Protein AF-A0A7S3BWF6-F1 (afdb_monomer_lite)

Organism: NCBI:txid676789

InterPro domains:
  IPR003500 Sugar-phosphate isomerase, RpiB/LacA/LacB family [PF02502] (37-148)
  IPR003500 Sugar-phosphate isomerase, RpiB/LacA/LacB family [PTHR30345] (27-148)
  IPR036569 Sugar-phosphate isomerase, RpiB/LacA/LacB superfamily [G3DSA:3.40.1400.10] (33-148)
  IPR036569 Sugar-phosphate isomerase, RpiB/LacA/LacB superfamily [SSF89623] (34-148)

Radius of gyration: 21.89 Å; chains: 1; bounding box: 57×69×44 Å

Foldseek 3Di:
DDDDDDDDDDPPPPPPDPVVVVVLLVVLLPDFAEEEEAEAPQFLVVRVVVQVVSVVVRHHYDYPADDPPPDPRGHHDPQLVRLVRQLVVQAADVVPHHQPPRSHHHYYYDGTDNQQPSSQVNSVVRPRDDDDGDPDPVSVVCCVVVVD

Sequence (148 aa):
ARRREWSMVPSEAPLCGPAARRADAMAAATAAPRAFVGADCFGAAAARAAAAALESAGFAVTWLAKPRDGTSDPAALPYYEAAEKVASRVACDPGINPCDAEGLPRRVGVLACGTGAGVCMVANKHPGIRAAVCLGADDAADARSIND

Secondary structure (DSSP, 8-state):
-----------------HHHHHHHHHHHHTSPPEEEEEE-TTTHHHHHHHHHHHHHTT-EEEE-SPPSSS-SSPPPPPHHHHHHHHHHHH--BTTTB-SSSTTPPPEEEEEE-SSSHHHHHHHTTSTT------SSHHHHHHHHHHH-

Structure (mmCIF, N/CA/C/O backbone):
data_AF-A0A7S3BWF6-F1
#
_entry.id   AF-A0A7S3BWF6-F1
#
loop_
_atom_site.group_PDB
_atom_site.id
_atom_site.type_symbol
_atom_site.label_atom_id
_atom_site.label_alt_id
_atom_site.label_comp_id
_atom_site.label_asym_id
_atom_site.label_entity_id
_atom_site.label_seq_id
_atom_site.pdbx_PDB_ins_code
_atom_site.Cartn_x
_atom_site.Cartn_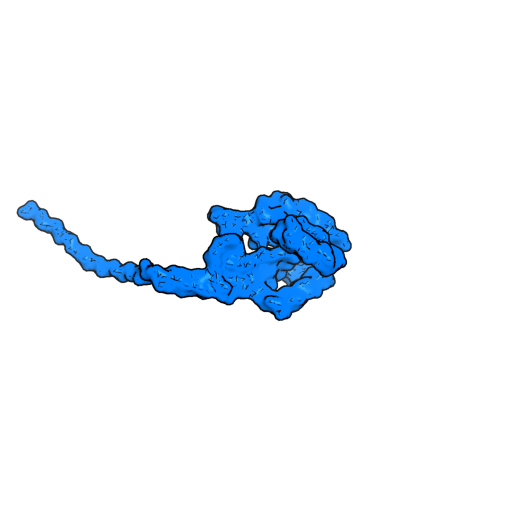y
_atom_site.Cartn_z
_atom_site.occupancy
_atom_site.B_iso_or_equiv
_atom_site.auth_seq_id
_atom_site.auth_comp_id
_atom_site.auth_asym_id
_atom_site.auth_atom_id
_atom_site.pdbx_PDB_model_num
ATOM 1 N N . ALA A 1 1 ? -46.197 55.057 23.178 1.00 48.50 1 ALA A N 1
ATOM 2 C CA . ALA A 1 1 ? -45.520 54.595 21.942 1.00 48.50 1 ALA A CA 1
ATOM 3 C C . ALA A 1 1 ? -44.125 54.113 22.340 1.00 48.50 1 ALA A C 1
ATOM 5 O O . ALA A 1 1 ? -43.430 54.883 22.974 1.00 48.50 1 ALA A O 1
ATOM 6 N N . ARG A 1 2 ? -43.656 52.881 22.129 1.00 40.69 2 ARG A N 1
ATOM 7 C CA . ARG A 1 2 ? -43.910 51.870 21.094 1.00 40.69 2 ARG A CA 1
ATOM 8 C C . ARG A 1 2 ? -43.759 50.472 21.729 1.00 40.69 2 ARG A C 1
ATOM 10 O O . ARG A 1 2 ? -42.787 50.249 22.446 1.00 40.69 2 ARG A O 1
ATOM 17 N N . ARG A 1 3 ? -44.687 49.546 21.463 1.00 37.78 3 ARG A N 1
ATOM 18 C CA . ARG A 1 3 ? -44.468 48.103 21.669 1.00 37.78 3 ARG A CA 1
ATOM 19 C C . ARG A 1 3 ? -43.571 47.619 20.524 1.00 37.78 3 ARG A C 1
ATOM 21 O O . ARG A 1 3 ? -43.811 47.997 19.383 1.00 37.78 3 ARG A O 1
ATOM 28 N N . ARG A 1 4 ? -42.516 46.858 20.823 1.00 43.16 4 ARG A N 1
ATOM 29 C CA . ARG A 1 4 ? -41.754 46.120 19.805 1.00 43.16 4 ARG A CA 1
ATOM 30 C C . ARG A 1 4 ? -42.407 44.752 19.676 1.00 43.16 4 ARG A C 1
ATOM 32 O O . ARG A 1 4 ? -42.380 43.971 20.622 1.00 43.16 4 ARG A O 1
ATOM 39 N N . GLU A 1 5 ? -43.051 44.521 18.546 1.00 41.50 5 GLU A N 1
ATOM 40 C CA . GLU A 1 5 ? -43.603 43.226 18.167 1.00 41.50 5 GLU A CA 1
ATOM 41 C C . GLU A 1 5 ? -42.443 42.306 17.770 1.00 41.50 5 GLU A C 1
ATOM 43 O O . GLU A 1 5 ? -41.626 42.657 16.920 1.00 41.50 5 GLU A O 1
ATOM 48 N N . TRP A 1 6 ? -42.345 41.148 18.420 1.00 36.38 6 TRP A N 1
ATOM 49 C CA . TRP A 1 6 ? -41.481 40.055 17.989 1.00 36.38 6 TRP A CA 1
ATOM 50 C C . TRP A 1 6 ? -42.316 39.154 17.079 1.00 36.38 6 TRP A C 1
ATOM 52 O O . TRP A 1 6 ? -43.246 38.499 17.544 1.00 36.38 6 TRP A O 1
ATOM 62 N N . SER A 1 7 ? -42.014 39.151 15.781 1.00 40.75 7 SER A N 1
ATOM 63 C CA . SER A 1 7 ? -42.573 38.170 14.848 1.00 40.75 7 SER A CA 1
ATOM 64 C C . SER A 1 7 ? -41.903 36.817 15.084 1.00 40.75 7 SER A C 1
ATOM 66 O O . SER A 1 7 ? -40.680 36.706 15.012 1.00 40.75 7 SER A O 1
ATOM 68 N N . MET A 1 8 ? -42.708 35.793 15.374 1.00 34.75 8 MET A N 1
ATOM 69 C CA . MET A 1 8 ? -42.277 34.398 15.347 1.00 34.75 8 MET A CA 1
ATOM 70 C C . MET A 1 8 ? -41.998 33.996 13.898 1.00 34.75 8 MET A C 1
ATOM 72 O O . MET A 1 8 ? -42.915 33.917 13.086 1.00 34.75 8 MET A O 1
ATOM 76 N N . VAL A 1 9 ? -40.736 33.715 13.589 1.00 43.78 9 VAL A N 1
ATOM 77 C CA . VAL A 1 9 ? -40.390 32.840 12.466 1.00 43.78 9 VAL A CA 1
ATOM 78 C C . VAL A 1 9 ? -40.459 31.413 13.016 1.00 43.78 9 VAL A C 1
ATOM 80 O O . VAL A 1 9 ? -39.818 31.154 14.038 1.00 43.78 9 VAL A O 1
ATOM 83 N N . PRO A 1 10 ? -41.228 30.483 12.425 1.00 37.78 10 PRO A N 1
ATOM 84 C CA . PRO A 1 10 ? -41.169 29.094 12.851 1.00 37.78 10 PRO A CA 1
ATOM 85 C C . PRO A 1 10 ? -39.782 28.546 12.498 1.00 37.78 10 PRO A C 1
ATOM 87 O O . PRO A 1 10 ? -39.408 28.484 11.328 1.00 37.78 10 PRO A O 1
ATOM 90 N N . SER A 1 11 ? -38.994 28.184 13.513 1.00 42.41 11 SER A N 1
ATOM 91 C CA . SER A 1 11 ? -37.784 27.402 13.292 1.00 42.41 11 SER A CA 1
ATOM 92 C C . SER A 1 11 ? -38.212 25.987 12.917 1.00 42.41 11 SER A C 1
ATOM 94 O O . SER A 1 11 ? -38.620 25.210 13.784 1.00 42.41 11 SER A O 1
ATOM 96 N N . GLU A 1 12 ? -38.091 25.626 11.647 1.00 43.22 12 GLU A N 1
ATOM 97 C CA . GLU A 1 12 ? -37.933 24.221 11.286 1.00 43.22 12 GLU A CA 1
ATOM 98 C C . GLU A 1 12 ? -36.529 23.791 11.720 1.00 43.22 12 GLU A C 1
ATOM 100 O O . GLU A 1 12 ? -35.571 23.780 10.952 1.00 43.22 12 GLU A O 1
ATOM 105 N N . ALA A 1 13 ? -36.386 23.512 13.015 1.00 43.81 13 ALA A N 1
ATOM 106 C CA . ALA A 1 13 ? -35.242 22.777 13.513 1.00 43.81 13 ALA A CA 1
ATOM 107 C C . ALA A 1 13 ? -35.401 21.332 13.014 1.00 43.81 13 ALA A C 1
ATOM 109 O O . ALA A 1 13 ? -36.417 20.704 13.333 1.00 43.81 13 ALA A O 1
ATOM 110 N N . PRO A 1 14 ? -34.446 20.771 12.249 1.00 47.66 14 PRO A N 1
ATOM 111 C CA . PRO A 1 14 ? -34.493 19.353 11.947 1.00 47.66 14 PRO A CA 1
ATOM 112 C C . PRO A 1 14 ? -34.442 18.597 13.275 1.00 47.66 14 PRO A C 1
ATOM 114 O O . PRO A 1 14 ? -33.700 18.968 14.189 1.00 47.66 14 PRO A O 1
ATOM 117 N N . LEU A 1 15 ? -35.281 17.570 13.393 1.00 46.91 15 LEU A N 1
ATOM 118 C CA . LEU A 1 15 ? -35.432 16.718 14.568 1.00 46.91 15 LEU A CA 1
ATOM 119 C C . LEU A 1 15 ? -34.088 16.058 14.926 1.00 46.91 15 LEU A C 1
ATOM 121 O O . LEU A 1 15 ? -33.820 14.914 14.569 1.00 46.91 15 LEU A O 1
ATOM 125 N N . CYS A 1 16 ? -33.233 16.767 15.665 1.00 39.78 16 CYS A N 1
ATOM 126 C CA . CYS A 1 16 ? -31.986 16.253 16.226 1.00 39.78 16 CYS A CA 1
ATOM 127 C C . CYS A 1 16 ? -32.301 15.397 17.466 1.00 39.78 16 CYS A C 1
ATOM 129 O O . CYS A 1 16 ? -31.939 15.706 18.602 1.00 39.78 16 CYS A O 1
ATOM 131 N N . GLY A 1 17 ? -33.056 14.320 17.250 1.00 42.41 17 GLY A N 1
ATOM 132 C CA . GLY A 1 17 ? -33.340 13.306 18.256 1.00 42.41 17 GLY A CA 1
ATOM 133 C C . GLY A 1 17 ? -32.201 12.280 18.358 1.00 42.41 17 GLY A C 1
ATOM 134 O O . GLY A 1 17 ? -31.449 12.078 17.403 1.00 42.41 17 GLY A O 1
ATOM 135 N N . PRO A 1 18 ? -32.062 11.572 19.492 1.00 51.44 18 PRO A N 1
ATOM 136 C CA . PRO A 1 18 ? -31.099 10.473 19.640 1.00 51.44 18 PRO A CA 1
ATOM 137 C C . PRO A 1 18 ? -31.303 9.334 18.621 1.00 51.44 18 PRO A C 1
ATOM 139 O O . PRO A 1 18 ? -30.352 8.625 18.308 1.00 51.44 18 PRO A O 1
ATOM 142 N N . ALA A 1 19 ? -32.506 9.189 18.056 1.00 47.69 19 ALA A N 1
ATOM 143 C CA . ALA A 1 19 ? -32.797 8.225 16.995 1.00 47.69 19 ALA A CA 1
ATOM 144 C C . ALA A 1 19 ? -32.146 8.588 15.645 1.00 47.69 19 ALA A C 1
ATOM 146 O O . ALA A 1 19 ? -31.631 7.697 14.980 1.00 47.69 19 ALA A O 1
ATOM 147 N N . ALA A 1 20 ? -32.100 9.876 15.275 1.00 46.25 20 ALA A N 1
ATOM 148 C CA . ALA A 1 20 ? -31.450 10.336 14.042 1.00 46.25 20 ALA A CA 1
ATOM 149 C C . ALA A 1 20 ? -29.926 10.141 14.114 1.00 46.25 20 ALA A C 1
ATOM 151 O O . ALA A 1 20 ? -29.342 9.529 13.230 1.00 46.25 20 ALA A O 1
ATOM 152 N N . ARG A 1 21 ? -29.306 10.502 15.250 1.00 50.38 21 ARG A N 1
ATOM 153 C CA . ARG A 1 21 ? -27.880 10.219 15.511 1.00 50.38 21 ARG A CA 1
ATOM 154 C C . ARG A 1 21 ? -27.548 8.726 15.490 1.00 50.38 21 ARG A C 1
ATOM 156 O O . ARG A 1 21 ? -26.471 8.352 15.046 1.00 50.38 21 ARG A O 1
ATOM 163 N N . ARG A 1 22 ? -28.461 7.867 15.960 1.00 48.16 22 ARG A N 1
ATOM 164 C CA . ARG A 1 22 ? -28.302 6.408 15.873 1.00 48.16 22 ARG A CA 1
ATOM 165 C C . ARG A 1 22 ? -28.450 5.888 14.447 1.00 48.16 22 ARG A C 1
ATOM 167 O O . ARG A 1 22 ? -27.703 4.995 14.080 1.00 48.16 22 ARG A O 1
ATOM 174 N N . ALA A 1 23 ? 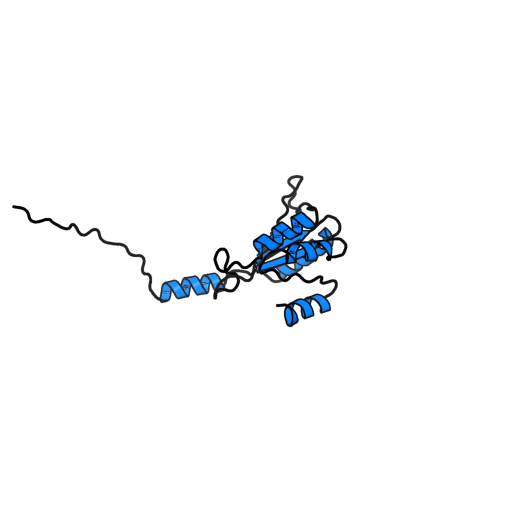-29.376 6.427 13.657 1.00 48.66 23 ALA A N 1
ATOM 175 C CA . ALA A 1 23 ? -29.542 6.049 12.256 1.00 48.66 23 ALA A CA 1
ATOM 176 C C . ALA A 1 23 ? -28.331 6.468 11.407 1.00 48.66 23 ALA A C 1
ATOM 178 O O . ALA A 1 23 ? -27.830 5.648 10.647 1.00 48.66 23 ALA A O 1
ATOM 179 N N . ASP A 1 24 ? -27.805 7.680 11.609 1.00 51.66 24 ASP A N 1
ATOM 180 C CA . ASP A 1 24 ? -26.599 8.168 10.926 1.00 51.66 24 ASP A CA 1
ATOM 181 C C . ASP A 1 24 ? -25.348 7.374 11.333 1.00 51.66 24 ASP A C 1
ATOM 183 O O . ASP A 1 24 ? -24.559 6.980 10.477 1.00 51.66 24 ASP A O 1
ATOM 187 N N . ALA A 1 25 ? -25.191 7.060 12.625 1.00 48.41 25 ALA A N 1
ATOM 188 C CA . ALA A 1 25 ? -24.104 6.204 13.104 1.00 48.41 25 ALA A CA 1
ATOM 189 C C . ALA A 1 25 ? -24.217 4.763 12.575 1.00 48.41 25 ALA A C 1
ATOM 191 O O . ALA A 1 25 ? -23.207 4.151 12.244 1.00 48.41 25 ALA A O 1
ATOM 192 N N . MET A 1 26 ? -25.436 4.226 12.452 1.00 46.31 26 MET A N 1
ATOM 193 C CA . MET A 1 26 ? -25.670 2.885 11.908 1.00 46.31 26 MET A CA 1
ATOM 194 C C . MET A 1 26 ? -25.449 2.838 10.389 1.00 46.31 26 MET A C 1
ATOM 196 O O . MET A 1 26 ? -24.868 1.877 9.898 1.00 46.31 26 MET A O 1
ATOM 200 N N . ALA A 1 27 ? -25.835 3.891 9.659 1.00 50.00 27 ALA A N 1
ATOM 201 C CA . ALA A 1 27 ? -25.564 4.047 8.230 1.00 50.00 27 ALA A CA 1
ATOM 202 C C . ALA A 1 27 ? -24.059 4.195 7.940 1.00 50.00 27 ALA A C 1
ATOM 204 O O . ALA A 1 27 ? -23.546 3.614 6.980 1.00 50.00 27 ALA A O 1
ATOM 205 N N . ALA A 1 28 ? -23.334 4.919 8.796 1.00 50.78 28 ALA A N 1
ATOM 206 C CA . ALA A 1 28 ? -21.884 5.040 8.714 1.00 50.78 28 ALA A CA 1
ATOM 207 C C . ALA A 1 28 ? -21.178 3.711 9.081 1.00 50.78 28 ALA A C 1
ATOM 209 O O . ALA A 1 28 ? -20.249 3.306 8.382 1.00 50.78 28 ALA A O 1
ATOM 210 N N . ALA A 1 29 ? -21.690 2.966 10.073 1.00 50.59 29 ALA A N 1
ATOM 211 C CA . ALA A 1 29 ? -21.200 1.631 10.441 1.00 50.59 29 ALA A CA 1
ATOM 212 C C . ALA A 1 29 ? -21.428 0.561 9.352 1.00 50.59 29 ALA A C 1
ATOM 214 O O . ALA A 1 29 ? -20.746 -0.461 9.339 1.00 50.59 29 ALA A O 1
ATOM 215 N N . THR A 1 30 ? -22.359 0.789 8.419 1.00 56.78 30 THR A N 1
ATOM 216 C CA . THR A 1 30 ? -22.594 -0.077 7.247 1.00 56.78 30 THR A CA 1
ATOM 217 C C . THR A 1 30 ? -21.777 0.294 6.006 1.00 56.78 30 THR A C 1
ATOM 219 O O . THR A 1 30 ? -21.887 -0.382 4.982 1.00 56.78 30 THR A O 1
ATOM 222 N N . ALA A 1 31 ? -20.968 1.356 6.047 1.00 70.44 31 ALA A N 1
ATOM 223 C CA . ALA A 1 31 ? -20.166 1.753 4.896 1.00 70.44 31 ALA A CA 1
ATOM 224 C C . ALA A 1 31 ? -19.000 0.775 4.667 1.00 70.44 31 ALA A C 1
ATOM 226 O O . ALA A 1 31 ? -18.268 0.428 5.595 1.00 70.44 31 ALA A O 1
ATOM 227 N N . ALA A 1 32 ? -18.807 0.356 3.412 1.00 81.69 32 ALA A N 1
ATOM 228 C CA . ALA A 1 32 ? -17.718 -0.537 3.031 1.00 81.69 32 ALA A CA 1
ATOM 229 C C . ALA A 1 32 ? -16.351 0.037 3.461 1.00 81.69 32 ALA A C 1
ATOM 231 O O . ALA A 1 32 ? -16.104 1.240 3.278 1.00 81.69 32 ALA A O 1
ATOM 232 N N . PRO A 1 33 ? -15.440 -0.794 4.001 1.00 90.12 33 PRO A N 1
ATOM 233 C CA . PRO A 1 33 ? -14.096 -0.347 4.330 1.00 90.12 33 PRO A CA 1
ATOM 234 C C . PRO A 1 33 ? -13.377 0.119 3.058 1.00 90.12 33 PRO A C 1
ATOM 236 O O . PRO A 1 33 ? -13.662 -0.334 1.950 1.00 90.12 33 PRO A O 1
ATOM 239 N N . ARG A 1 34 ? -12.447 1.061 3.192 1.00 92.31 34 ARG A N 1
ATOM 240 C CA . ARG A 1 34 ? -11.793 1.730 2.061 1.00 92.31 34 ARG A CA 1
ATOM 241 C C . ARG A 1 34 ? -10.339 1.311 1.961 1.00 92.31 34 ARG A C 1
ATOM 243 O O . ARG A 1 34 ? -9.624 1.334 2.961 1.00 92.31 34 ARG A O 1
ATOM 250 N N . ALA A 1 35 ? -9.884 1.004 0.753 1.00 94.56 35 ALA A N 1
ATOM 251 C CA . ALA A 1 35 ? -8.476 0.740 0.489 1.00 94.56 35 ALA A CA 1
ATOM 252 C C . ALA A 1 35 ? -7.922 1.729 -0.534 1.00 94.56 35 ALA A C 1
ATOM 254 O O . ALA A 1 35 ? -8.526 1.958 -1.580 1.00 94.56 35 ALA A O 1
ATOM 255 N N . PHE A 1 36 ? -6.758 2.301 -0.245 1.00 95.62 36 PHE A N 1
ATOM 256 C CA . PHE A 1 36 ? -6.041 3.189 -1.153 1.00 95.62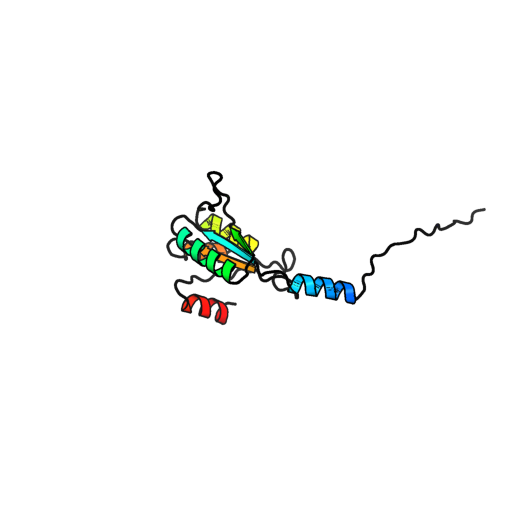 36 PHE A CA 1
ATOM 257 C C . PHE A 1 36 ? -4.793 2.491 -1.679 1.00 95.62 36 PHE A C 1
ATOM 259 O O . PHE A 1 36 ? -3.988 2.000 -0.893 1.00 95.62 36 PHE A O 1
ATOM 266 N N . VAL A 1 37 ? -4.627 2.456 -2.999 1.00 96.88 37 VAL A N 1
ATOM 267 C CA . VAL A 1 37 ? -3.566 1.683 -3.654 1.00 96.88 37 VAL A CA 1
ATOM 268 C C . VAL A 1 37 ? -2.625 2.606 -4.421 1.00 96.88 37 VAL A C 1
ATOM 270 O O . VAL A 1 37 ? -3.064 3.517 -5.133 1.00 96.88 37 VAL A O 1
ATOM 273 N N . GLY A 1 38 ? -1.324 2.360 -4.283 1.00 96.31 38 GLY A N 1
ATOM 274 C CA . GLY A 1 38 ? -0.272 3.049 -5.021 1.00 96.31 38 GLY A CA 1
ATOM 275 C C . GLY A 1 38 ? 0.917 2.131 -5.286 1.00 96.31 38 GLY A C 1
ATOM 276 O O . GLY A 1 38 ? 1.311 1.346 -4.427 1.00 96.31 38 GLY A O 1
ATOM 277 N N . ALA A 1 39 ? 1.505 2.228 -6.475 1.00 96.25 39 ALA A N 1
ATOM 278 C CA . ALA A 1 39 ? 2.679 1.443 -6.822 1.00 96.25 39 ALA A CA 1
ATOM 279 C C . ALA A 1 39 ? 3.560 2.136 -7.859 1.00 96.25 39 ALA A C 1
ATOM 281 O O . ALA A 1 39 ? 3.082 2.960 -8.648 1.00 96.25 39 ALA A O 1
ATOM 282 N N . ASP A 1 40 ? 4.832 1.742 -7.872 1.00 94.38 40 ASP A N 1
ATOM 283 C CA . ASP A 1 40 ? 5.708 1.964 -9.019 1.00 94.38 40 ASP A CA 1
ATOM 284 C C . ASP A 1 40 ? 5.599 0.844 -10.055 1.00 94.38 40 ASP A C 1
ATOM 286 O O . ASP A 1 40 ? 4.836 -0.112 -9.900 1.00 94.38 40 ASP A O 1
ATOM 290 N N . CYS A 1 41 ? 6.343 0.975 -11.154 1.00 92.81 41 CYS A N 1
ATOM 291 C CA . CYS A 1 41 ? 6.281 0.009 -12.245 1.00 92.81 41 CYS A CA 1
ATOM 292 C C . CYS A 1 41 ? 6.781 -1.384 -11.838 1.00 92.81 41 CYS A C 1
ATOM 294 O O . CYS A 1 41 ? 6.338 -2.368 -12.424 1.00 92.81 41 CYS A O 1
ATOM 296 N N . PHE A 1 42 ? 7.646 -1.482 -10.826 1.00 94.75 42 PHE A N 1
ATOM 297 C CA . PHE A 1 42 ? 8.164 -2.751 -10.326 1.00 94.75 42 PHE A CA 1
ATOM 298 C C . PHE A 1 42 ? 7.161 -3.442 -9.392 1.00 94.75 42 PHE A C 1
ATOM 300 O O . PHE A 1 42 ? 7.075 -4.665 -9.382 1.00 94.75 42 PHE A O 1
ATOM 307 N N . GLY A 1 43 ? 6.377 -2.669 -8.634 1.00 93.88 43 GLY A N 1
ATOM 308 C CA . GLY A 1 43 ? 5.363 -3.177 -7.706 1.00 93.88 43 GLY A CA 1
ATOM 309 C C . GLY A 1 43 ? 3.952 -3.329 -8.288 1.00 93.88 43 GLY A C 1
ATOM 310 O O . GLY A 1 43 ? 3.083 -3.910 -7.637 1.00 93.88 43 GLY A O 1
ATOM 311 N N . ALA A 1 44 ? 3.691 -2.820 -9.495 1.00 92.25 44 ALA A N 1
ATOM 312 C CA . ALA A 1 44 ? 2.335 -2.692 -10.036 1.00 92.25 44 ALA A CA 1
ATOM 313 C C . ALA A 1 44 ? 1.562 -4.022 -10.115 1.00 92.25 44 ALA A C 1
ATOM 315 O O . ALA A 1 44 ? 0.364 -4.053 -9.839 1.00 92.25 44 ALA A O 1
ATOM 316 N N . ALA A 1 45 ? 2.221 -5.130 -10.466 1.00 92.88 45 ALA A N 1
ATOM 317 C CA . ALA A 1 45 ? 1.569 -6.442 -10.517 1.00 92.88 45 ALA A CA 1
ATOM 318 C C . ALA A 1 45 ? 1.090 -6.904 -9.128 1.00 92.88 45 ALA A C 1
ATOM 320 O O . ALA A 1 45 ? -0.064 -7.306 -8.978 1.00 92.88 45 ALA A O 1
ATOM 321 N N . ALA A 1 46 ? 1.941 -6.773 -8.105 1.00 93.38 46 ALA A N 1
ATOM 322 C CA . ALA A 1 46 ? 1.601 -7.124 -6.727 1.00 93.38 46 ALA A CA 1
ATOM 323 C C . ALA A 1 46 ? 0.468 -6.240 -6.180 1.00 93.38 46 ALA A C 1
ATOM 325 O O . ALA A 1 46 ? -0.488 -6.747 -5.595 1.00 93.38 46 ALA A O 1
ATOM 326 N N . ALA A 1 47 ? 0.521 -4.930 -6.441 1.00 94.75 47 ALA A N 1
ATOM 327 C CA . ALA A 1 47 ? -0.541 -4.010 -6.041 1.00 94.75 47 ALA A CA 1
ATOM 328 C C . ALA A 1 47 ? -1.890 -4.337 -6.702 1.00 94.75 47 ALA A C 1
ATOM 330 O O . ALA A 1 47 ? -2.921 -4.249 -6.039 1.00 94.75 47 ALA A O 1
ATOM 331 N N . ARG A 1 48 ? -1.903 -4.761 -7.977 1.00 93.31 48 ARG A N 1
ATOM 332 C CA . ARG A 1 48 ? -3.137 -5.186 -8.664 1.00 93.31 48 ARG A CA 1
ATOM 333 C C . ARG A 1 48 ? -3.726 -6.455 -8.066 1.00 93.31 48 ARG A C 1
ATOM 335 O O . ARG A 1 48 ? -4.930 -6.505 -7.837 1.00 93.31 48 ARG A O 1
ATOM 342 N N . ALA A 1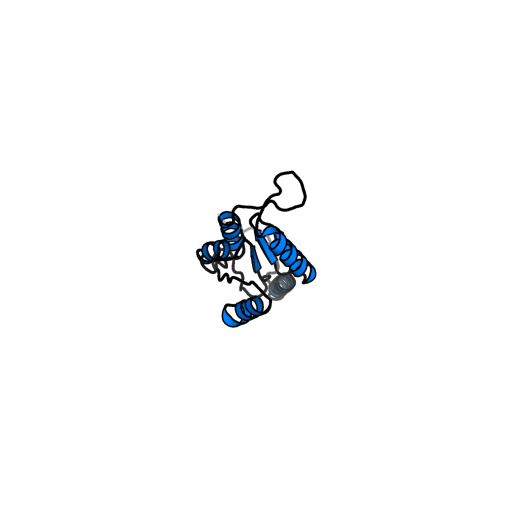 49 ? -2.888 -7.445 -7.768 1.00 94.88 49 ALA A N 1
ATOM 343 C CA . ALA A 1 49 ? -3.338 -8.666 -7.106 1.00 94.88 49 ALA A CA 1
ATOM 344 C C . ALA A 1 49 ? -3.947 -8.368 -5.723 1.00 94.88 49 ALA A C 1
ATOM 346 O O . ALA A 1 49 ? -5.035 -8.849 -5.409 1.00 94.88 49 ALA A O 1
ATOM 347 N N . ALA A 1 50 ? -3.294 -7.514 -4.928 1.00 94.75 50 ALA A N 1
ATOM 348 C CA . ALA A 1 50 ? -3.804 -7.090 -3.627 1.00 94.75 50 ALA A CA 1
ATOM 349 C C . ALA A 1 50 ? -5.114 -6.288 -3.739 1.00 94.75 50 ALA A C 1
ATOM 351 O O . ALA A 1 50 ? -6.041 -6.517 -2.965 1.00 94.75 50 ALA A O 1
ATOM 352 N N . ALA A 1 51 ? -5.221 -5.385 -4.719 1.00 94.75 51 ALA A N 1
ATOM 353 C CA . ALA A 1 51 ? -6.445 -4.635 -4.993 1.00 94.75 51 ALA A CA 1
ATOM 354 C C . ALA A 1 51 ? -7.623 -5.568 -5.310 1.00 94.75 51 ALA A C 1
ATOM 356 O O . ALA A 1 51 ? -8.659 -5.467 -4.662 1.00 94.75 51 ALA A O 1
ATOM 357 N N . ALA A 1 52 ? -7.442 -6.527 -6.223 1.00 95.88 52 ALA A N 1
ATOM 358 C CA . ALA A 1 52 ? -8.486 -7.486 -6.588 1.00 95.88 52 ALA A CA 1
ATOM 359 C C . ALA A 1 52 ? -8.928 -8.360 -5.397 1.00 95.88 52 ALA A C 1
ATOM 361 O O . ALA A 1 52 ? -10.117 -8.651 -5.232 1.00 95.88 52 ALA A O 1
ATOM 362 N N . ALA A 1 53 ? -7.986 -8.757 -4.533 1.00 95.50 53 ALA A N 1
ATOM 363 C CA . ALA A 1 53 ? -8.298 -9.487 -3.307 1.00 95.50 53 ALA A CA 1
ATOM 364 C C . ALA A 1 53 ? -9.123 -8.636 -2.324 1.00 95.50 53 ALA A C 1
ATOM 366 O O . ALA A 1 53 ? -10.088 -9.128 -1.743 1.00 95.50 53 ALA A O 1
ATOM 367 N N . LEU A 1 54 ? -8.786 -7.351 -2.171 1.00 95.38 54 LEU A N 1
ATOM 368 C CA . LEU A 1 54 ? -9.525 -6.417 -1.319 1.00 95.38 54 LEU A CA 1
ATOM 369 C C . LEU A 1 54 ? -10.926 -6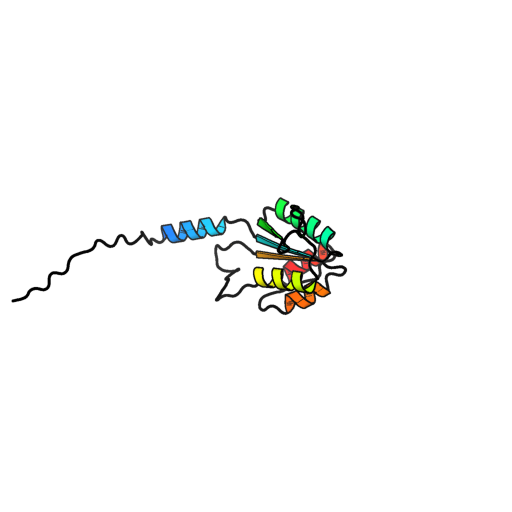.119 -1.864 1.00 95.38 54 LEU A C 1
ATOM 371 O O . LEU A 1 54 ? -11.881 -6.100 -1.091 1.00 95.38 54 LEU A O 1
ATOM 375 N N . GLU A 1 55 ? -11.072 -5.948 -3.178 1.00 95.56 55 GLU A N 1
ATOM 376 C CA . GLU A 1 55 ? -12.381 -5.810 -3.834 1.00 95.56 55 GLU A CA 1
ATOM 377 C C . GLU A 1 55 ? -13.249 -7.046 -3.577 1.00 95.56 55 GLU A C 1
ATOM 379 O O . GLU A 1 55 ? -14.398 -6.923 -3.157 1.00 95.56 55 GLU A O 1
ATOM 384 N N . SER A 1 56 ? -12.673 -8.243 -3.731 1.00 96.31 56 SER A N 1
ATOM 385 C CA . SER A 1 56 ? -13.356 -9.513 -3.442 1.00 96.31 56 SER A CA 1
ATOM 386 C C . SER A 1 56 ? -13.744 -9.654 -1.964 1.00 96.31 56 SER A C 1
ATOM 388 O O . SER A 1 56 ? -14.730 -10.313 -1.643 1.00 96.31 56 SER A O 1
ATOM 390 N N . ALA A 1 57 ? -12.997 -9.011 -1.063 1.00 93.94 57 ALA A N 1
ATOM 391 C CA . ALA A 1 57 ? -13.288 -8.937 0.367 1.00 93.94 57 ALA A CA 1
ATOM 392 C C . ALA A 1 57 ? -14.268 -7.803 0.744 1.00 93.94 57 ALA A C 1
ATOM 394 O O . ALA A 1 57 ? -14.544 -7.606 1.927 1.00 93.94 57 ALA A O 1
ATOM 395 N N . GLY A 1 58 ? -14.796 -7.055 -0.233 1.00 94.25 58 GLY A N 1
ATOM 396 C CA . GLY A 1 58 ? -15.799 -6.009 -0.019 1.00 94.25 58 GLY A CA 1
ATOM 397 C C . GLY A 1 58 ? -15.237 -4.620 0.292 1.00 94.25 58 GLY A C 1
ATOM 398 O O . GLY A 1 58 ? -15.979 -3.760 0.767 1.00 94.25 58 GLY A O 1
ATOM 399 N N . PHE A 1 59 ? -13.950 -4.368 0.038 1.00 94.12 59 PHE A N 1
ATOM 400 C CA . PHE A 1 59 ? -13.387 -3.025 0.162 1.00 94.12 59 PHE A CA 1
ATOM 401 C C . PHE A 1 59 ? -13.753 -2.153 -1.041 1.00 94.12 59 PHE A C 1
ATOM 403 O O . PHE A 1 59 ? -13.651 -2.565 -2.195 1.00 94.12 59 PHE A O 1
ATOM 410 N N . ALA A 1 60 ? -14.067 -0.887 -0.774 1.00 94.00 60 ALA A N 1
ATOM 411 C CA . ALA A 1 60 ? -14.073 0.157 -1.786 1.00 94.00 60 ALA A CA 1
ATOM 412 C C . ALA A 1 60 ? -12.623 0.556 -2.108 1.00 94.00 60 ALA A C 1
ATOM 414 O O . ALA A 1 60 ? -12.004 1.351 -1.388 1.00 94.00 60 ALA A O 1
ATOM 415 N N . VAL A 1 61 ? -12.068 -0.021 -3.175 1.00 94.94 61 VAL A N 1
ATOM 416 C CA . VAL A 1 61 ? -10.677 0.200 -3.590 1.00 94.94 61 VAL A CA 1
ATOM 417 C C . VAL A 1 61 ? -10.548 1.461 -4.447 1.00 94.94 61 VAL A C 1
ATOM 419 O O . VAL A 1 61 ? -11.342 1.728 -5.343 1.00 94.94 61 VAL A O 1
ATOM 422 N N . THR A 1 62 ? -9.546 2.288 -4.151 1.00 94.25 62 THR A N 1
ATOM 423 C CA . THR A 1 62 ? -9.230 3.519 -4.880 1.00 94.25 62 THR A CA 1
ATOM 424 C C . THR A 1 62 ? -7.750 3.552 -5.234 1.00 94.25 62 THR A C 1
ATOM 426 O O . THR A 1 62 ? -6.889 3.661 -4.361 1.00 94.25 62 THR A O 1
ATOM 429 N N . TRP A 1 63 ? -7.446 3.545 -6.527 1.00 93.62 63 TRP A N 1
ATOM 430 C CA . TRP A 1 63 ? -6.096 3.791 -7.019 1.00 93.62 63 TRP A CA 1
ATOM 431 C C . TRP A 1 63 ? -5.799 5.289 -7.049 1.00 93.62 63 TRP A C 1
ATOM 433 O O . TRP A 1 63 ? -6.578 6.077 -7.583 1.00 93.62 63 TRP A O 1
ATOM 443 N N . LEU A 1 64 ? -4.673 5.703 -6.462 1.00 91.12 64 LEU A N 1
ATOM 444 C CA . LEU A 1 64 ? -4.314 7.127 -6.362 1.00 91.12 64 LEU A CA 1
ATOM 445 C C . LEU A 1 64 ? -3.471 7.641 -7.535 1.00 91.12 64 LEU A C 1
ATOM 447 O O . LEU A 1 64 ? -3.180 8.840 -7.625 1.00 91.12 64 LEU A O 1
ATOM 451 N N . ALA A 1 65 ? -3.102 6.753 -8.453 1.00 84.19 65 ALA A N 1
ATOM 452 C CA . ALA A 1 65 ? -2.517 7.123 -9.726 1.00 84.19 65 ALA A CA 1
ATOM 453 C C . ALA A 1 65 ? -3.612 7.387 -10.764 1.00 84.19 65 ALA A C 1
ATOM 455 O O . ALA A 1 65 ? -4.545 6.601 -10.909 1.00 84.19 65 ALA A O 1
ATOM 456 N N . LYS A 1 66 ? -3.486 8.489 -11.510 1.00 74.44 66 LYS A N 1
ATOM 457 C CA . LYS A 1 66 ? -4.341 8.737 -12.676 1.00 74.44 66 LYS A CA 1
ATOM 458 C C . LYS A 1 66 ? -3.802 7.942 -13.873 1.00 74.44 66 LYS A C 1
ATOM 460 O O . LYS A 1 66 ? -2.579 7.886 -14.016 1.00 74.44 66 LYS A O 1
ATOM 465 N N . PRO A 1 67 ? -4.657 7.376 -14.738 1.00 66.75 67 PRO A N 1
ATOM 466 C CA . PRO A 1 67 ? -4.214 6.773 -15.993 1.00 66.75 67 PRO A CA 1
ATOM 467 C C . PRO A 1 67 ? -3.435 7.786 -16.839 1.00 66.75 67 PRO A C 1
ATOM 469 O O . PRO A 1 67 ? -3.784 8.969 -16.867 1.00 66.75 67 PRO A O 1
ATOM 472 N N . ARG A 1 68 ? -2.373 7.342 -17.520 1.00 58.94 68 ARG A N 1
ATOM 473 C CA . ARG A 1 68 ? -1.554 8.216 -18.384 1.00 58.94 68 ARG A CA 1
ATOM 474 C C . ARG A 1 68 ? -2.123 8.376 -19.795 1.00 58.94 68 ARG A C 1
ATOM 476 O O . ARG A 1 68 ? -1.779 9.337 -20.470 1.00 58.94 68 ARG A O 1
ATOM 483 N N . ASP A 1 69 ? -2.975 7.459 -20.227 1.00 66.00 69 ASP A N 1
ATOM 484 C CA . ASP A 1 69 ? -3.341 7.233 -21.630 1.00 66.00 69 ASP A CA 1
ATOM 485 C C . ASP A 1 69 ? -4.854 7.044 -21.839 1.00 66.00 69 ASP A C 1
ATOM 487 O O . ASP A 1 69 ? -5.289 6.509 -22.854 1.00 66.00 69 ASP A O 1
ATOM 491 N N . GLY A 1 70 ? -5.677 7.484 -20.882 1.00 62.34 70 GLY A N 1
ATOM 492 C CA . GLY A 1 70 ? -7.134 7.334 -20.958 1.00 62.34 70 GLY A CA 1
ATOM 493 C C . GLY A 1 70 ? -7.625 5.891 -20.796 1.00 62.34 70 GLY A C 1
ATOM 494 O O . GLY A 1 70 ? -8.820 5.644 -20.948 1.00 62.34 70 GLY A O 1
ATOM 495 N N . THR A 1 71 ? -6.735 4.947 -20.468 1.00 68.38 71 THR A N 1
ATOM 496 C CA . THR A 1 71 ? -7.118 3.591 -20.066 1.00 68.38 71 THR A CA 1
ATOM 497 C C . THR A 1 71 ? -7.755 3.590 -18.675 1.00 68.38 71 THR A C 1
ATOM 499 O O . THR A 1 71 ? -7.661 4.555 -17.916 1.00 68.38 71 THR A O 1
ATOM 502 N N . SER A 1 72 ? -8.417 2.490 -18.320 1.00 68.00 72 SER A N 1
ATOM 503 C CA . SER A 1 72 ? -8.877 2.248 -16.949 1.00 68.00 72 SER A CA 1
ATOM 504 C C . SER A 1 72 ? -7.765 1.730 -16.029 1.00 68.00 72 SER A C 1
ATOM 506 O O . SER A 1 72 ? -8.006 1.580 -14.833 1.00 68.00 72 SER A O 1
ATOM 508 N N . ASP A 1 73 ? -6.572 1.434 -16.561 1.00 70.19 73 ASP A N 1
ATOM 509 C CA . ASP A 1 73 ? -5.453 0.909 -15.780 1.00 70.19 73 ASP A CA 1
ATOM 510 C C . ASP A 1 73 ? -4.712 2.063 -15.074 1.00 70.19 73 ASP A C 1
ATOM 512 O O . ASP A 1 73 ? -4.288 3.032 -15.716 1.00 70.19 73 ASP A O 1
ATOM 516 N N . PRO A 1 74 ? -4.555 2.010 -13.744 1.00 73.62 74 PRO A N 1
ATOM 517 C CA . PRO A 1 74 ? -3.823 3.027 -13.004 1.00 73.62 74 PRO A CA 1
ATOM 518 C C . PRO A 1 74 ? -2.368 3.101 -13.468 1.00 73.62 74 PRO A C 1
ATOM 520 O O . PRO A 1 74 ? -1.665 2.090 -13.526 1.00 73.62 74 PRO A O 1
ATOM 523 N N . ALA A 1 75 ? -1.878 4.310 -13.752 1.00 75.94 75 ALA A N 1
ATOM 524 C CA . ALA A 1 75 ? -0.475 4.479 -14.109 1.00 75.94 75 ALA A CA 1
ATOM 525 C C . ALA A 1 75 ? 0.449 4.113 -12.936 1.00 75.94 75 ALA A C 1
ATOM 527 O O . ALA A 1 75 ? 0.122 4.317 -11.769 1.00 75.94 75 ALA A O 1
ATOM 528 N N . ALA A 1 76 ? 1.660 3.656 -13.243 1.00 81.75 76 ALA A N 1
ATOM 529 C CA . ALA A 1 76 ? 2.716 3.597 -12.242 1.00 81.75 76 ALA A CA 1
ATOM 530 C C . ALA A 1 76 ? 3.175 5.018 -11.865 1.00 81.75 76 ALA A C 1
ATOM 532 O O . ALA A 1 76 ? 3.453 5.843 -12.743 1.00 81.75 76 ALA A O 1
ATOM 533 N N . LEU A 1 77 ? 3.293 5.285 -10.564 1.00 87.31 77 LEU A N 1
ATOM 534 C CA . LEU A 1 77 ? 3.929 6.492 -10.028 1.00 87.31 77 LEU A CA 1
ATOM 535 C C . LEU A 1 77 ? 5.336 6.148 -9.533 1.00 87.31 77 LEU A C 1
ATOM 537 O O . LEU A 1 77 ? 5.579 5.011 -9.145 1.00 87.31 77 LEU A O 1
ATOM 541 N N . PRO A 1 78 ? 6.281 7.094 -9.472 1.00 93.62 78 PRO A N 1
ATOM 542 C CA . PRO A 1 78 ? 7.490 6.883 -8.684 1.00 93.62 78 PRO A CA 1
ATOM 543 C C . PRO A 1 78 ? 7.135 6.451 -7.251 1.00 93.62 78 PRO A C 1
ATOM 545 O O . PRO A 1 78 ? 6.172 6.959 -6.672 1.00 93.62 78 PRO A O 1
ATOM 548 N N . TYR A 1 79 ? 7.909 5.531 -6.667 1.00 95.81 79 TYR A N 1
ATOM 549 C CA . TYR A 1 79 ? 7.560 4.898 -5.386 1.00 95.81 79 TYR A CA 1
ATOM 550 C C . TYR A 1 79 ? 7.279 5.912 -4.261 1.00 95.81 79 TYR A C 1
ATOM 552 O O . TYR A 1 79 ? 6.377 5.708 -3.452 1.00 95.81 79 TYR A O 1
ATOM 560 N N . TYR A 1 80 ? 8.028 7.018 -4.219 1.00 96.69 80 TYR A N 1
ATOM 561 C CA . TYR A 1 80 ? 7.871 8.054 -3.200 1.00 96.69 80 TYR A CA 1
ATOM 562 C C . TYR A 1 80 ? 6.540 8.802 -3.348 1.00 96.69 80 TYR A C 1
ATOM 564 O O . TYR A 1 80 ? 5.880 9.064 -2.350 1.00 96.69 80 TYR A O 1
ATOM 572 N N . GLU A 1 81 ? 6.101 9.068 -4.580 1.00 95.88 81 GLU A N 1
ATOM 573 C CA . GLU A 1 81 ? 4.837 9.755 -4.854 1.00 95.88 81 GLU A CA 1
ATOM 574 C C . GLU A 1 81 ? 3.639 8.841 -4.564 1.00 95.88 81 GLU A C 1
ATOM 576 O O . GLU A 1 81 ? 2.635 9.279 -4.000 1.00 95.88 81 GLU A O 1
ATOM 581 N N . ALA A 1 82 ? 3.746 7.552 -4.909 1.00 95.69 82 ALA A N 1
ATOM 582 C CA . ALA A 1 82 ? 2.748 6.552 -4.537 1.00 95.69 82 ALA A CA 1
ATOM 583 C C . ALA A 1 82 ? 2.576 6.481 -3.011 1.00 95.69 82 ALA A C 1
ATOM 585 O O . ALA A 1 82 ? 1.450 6.555 -2.512 1.00 95.69 82 ALA A O 1
ATOM 586 N N . ALA A 1 83 ? 3.691 6.382 -2.281 1.00 97.19 83 ALA A N 1
ATOM 587 C CA . ALA A 1 83 ? 3.705 6.311 -0.825 1.00 97.19 83 ALA A CA 1
ATOM 588 C C . ALA A 1 83 ? 3.115 7.563 -0.171 1.00 97.19 83 ALA A C 1
ATOM 590 O O . ALA A 1 83 ? 2.233 7.432 0.673 1.00 97.19 83 ALA A O 1
ATOM 591 N N . GLU A 1 84 ? 3.524 8.757 -0.603 1.00 95.88 84 GLU A N 1
ATOM 592 C CA . GLU A 1 84 ? 3.019 10.027 -0.071 1.00 95.88 84 GLU A CA 1
ATOM 593 C C . GLU A 1 84 ? 1.501 10.162 -0.251 1.00 95.88 84 GLU A C 1
ATOM 595 O O . GLU A 1 84 ? 0.772 10.505 0.686 1.00 95.88 84 GLU A O 1
ATOM 600 N N . LYS A 1 85 ? 0.996 9.832 -1.446 1.00 94.88 85 LYS A N 1
ATOM 601 C CA . LYS A 1 85 ? -0.437 9.901 -1.749 1.00 94.88 85 LYS A CA 1
ATOM 602 C C . LYS A 1 85 ? -1.247 8.920 -0.910 1.00 94.88 85 LYS A C 1
ATOM 604 O O . LYS A 1 85 ? -2.269 9.319 -0.353 1.00 94.88 85 LYS A O 1
ATOM 609 N N . VAL A 1 86 ? -0.824 7.656 -0.822 1.00 95.81 86 VAL A N 1
ATOM 610 C CA . VAL A 1 86 ? -1.545 6.635 -0.041 1.00 95.81 86 VAL A CA 1
ATOM 611 C C . VAL A 1 86 ? -1.504 6.974 1.441 1.00 95.81 86 VAL A C 1
ATOM 613 O O . VAL A 1 86 ? -2.560 7.031 2.070 1.00 95.81 86 VAL A O 1
ATOM 616 N N . ALA A 1 87 ? -0.323 7.274 1.981 1.00 95.00 87 ALA A N 1
ATOM 617 C CA . ALA A 1 87 ? -0.149 7.623 3.384 1.00 95.00 87 ALA A CA 1
ATOM 618 C C . ALA A 1 87 ? -1.025 8.820 3.772 1.00 95.00 87 ALA A C 1
ATOM 620 O O . ALA A 1 87 ? -1.766 8.742 4.743 1.00 95.00 87 ALA A O 1
ATOM 621 N N . SER A 1 88 ? -1.067 9.872 2.951 1.00 91.88 88 SER A N 1
ATOM 622 C CA . SER A 1 88 ? -1.912 11.049 3.209 1.00 91.88 88 SER A CA 1
ATOM 623 C C . SER A 1 88 ? -3.419 10.756 3.211 1.00 91.88 88 SER A C 1
ATOM 625 O O . SER A 1 88 ? -4.186 11.495 3.821 1.00 91.88 88 SER A O 1
ATOM 627 N N . ARG A 1 89 ? -3.883 9.707 2.515 1.00 91.06 89 ARG A N 1
ATOM 628 C CA . ARG A 1 89 ? -5.306 9.309 2.505 1.00 91.06 89 ARG A CA 1
ATOM 629 C C . ARG A 1 89 ? -5.679 8.373 3.646 1.00 91.06 89 ARG A C 1
ATOM 631 O O . ARG A 1 89 ? -6.833 8.386 4.083 1.00 91.06 89 ARG A O 1
ATOM 638 N N . VAL A 1 90 ? -4.724 7.553 4.075 1.00 91.38 90 VAL A N 1
ATOM 639 C CA . VAL A 1 90 ? -4.890 6.612 5.184 1.00 91.38 90 VAL A CA 1
ATOM 640 C C . VAL A 1 90 ? -4.724 7.315 6.525 1.00 91.38 90 VAL A C 1
ATOM 642 O O . VAL A 1 90 ? -5.431 6.954 7.457 1.00 91.38 90 VAL A O 1
ATOM 645 N N . ALA A 1 91 ? -3.835 8.311 6.606 1.00 87.38 91 ALA A N 1
ATOM 64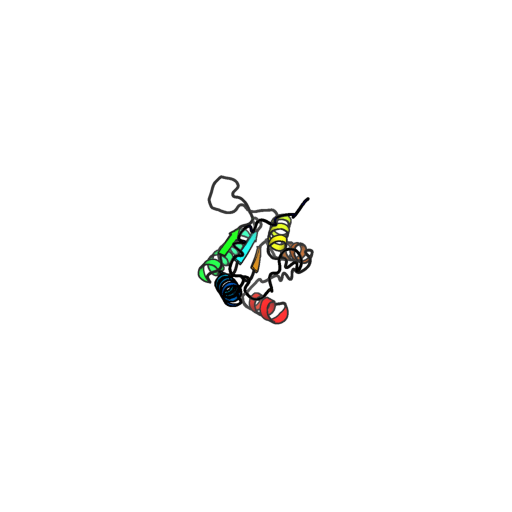6 C CA . ALA A 1 91 ? -3.455 8.960 7.851 1.00 87.38 91 ALA A CA 1
ATOM 647 C C . ALA A 1 91 ? -4.688 9.426 8.628 1.00 87.38 91 ALA A C 1
ATOM 649 O O . ALA A 1 91 ? -5.507 10.216 8.143 1.00 87.38 91 ALA A O 1
ATOM 650 N N . CYS A 1 92 ? -4.792 8.889 9.839 1.00 68.69 92 CYS A N 1
ATOM 651 C CA . CYS A 1 92 ? -5.743 9.311 10.840 1.00 68.69 92 CYS A CA 1
ATOM 652 C C . CYS A 1 92 ? -5.265 10.636 11.411 1.00 68.69 92 CYS A C 1
ATOM 654 O O . CYS A 1 92 ? -4.209 10.700 12.038 1.00 68.69 92 CYS A O 1
ATOM 656 N N . ASP A 1 93 ? -6.048 11.684 11.224 1.00 65.75 93 ASP A N 1
ATOM 657 C CA . ASP A 1 93 ? -5.830 12.933 11.934 1.00 65.75 93 ASP A CA 1
ATOM 658 C C . ASP A 1 93 ? -7.087 13.190 12.769 1.00 65.75 93 ASP A C 1
ATOM 660 O O . ASP A 1 93 ? -8.149 13.419 12.195 1.00 65.75 93 ASP A O 1
ATOM 664 N N . PRO A 1 94 ? -7.025 13.147 14.108 1.00 60.16 94 PRO A N 1
ATOM 665 C CA . PRO A 1 94 ? -8.203 13.354 14.949 1.00 60.16 94 PRO A CA 1
ATOM 666 C C . PRO A 1 94 ? -8.920 14.698 14.721 1.00 60.16 94 PRO A C 1
ATOM 668 O O . PRO A 1 94 ? -10.107 14.806 15.019 1.00 60.16 94 PRO A O 1
ATOM 671 N N . GLY A 1 95 ? -8.225 15.714 14.194 1.00 56.59 95 GLY A N 1
ATOM 672 C CA . GLY A 1 95 ? -8.772 17.030 13.858 1.00 56.59 95 GLY A CA 1
ATOM 673 C C . GLY A 1 95 ? -9.172 17.212 12.387 1.00 56.59 95 GLY A C 1
ATOM 674 O O . GLY A 1 95 ? -9.893 18.161 12.084 1.00 56.59 95 GLY A O 1
ATOM 675 N N . ILE A 1 96 ? -8.735 16.331 11.475 1.00 58.53 96 ILE A N 1
ATOM 676 C CA . ILE A 1 96 ? -8.966 16.460 10.020 1.00 58.53 96 ILE A CA 1
ATOM 677 C C . ILE A 1 96 ? -9.678 15.228 9.423 1.00 58.53 96 ILE A C 1
ATOM 679 O O . ILE A 1 96 ? -10.570 15.371 8.589 1.00 58.53 96 ILE A O 1
ATOM 683 N N . ASN A 1 97 ? -9.307 14.015 9.833 1.00 59.28 97 ASN A N 1
ATOM 684 C CA . ASN A 1 97 ? -9.855 12.730 9.390 1.00 59.28 97 ASN A CA 1
ATOM 685 C C . ASN A 1 97 ? -9.831 11.699 10.538 1.00 59.28 97 ASN A C 1
ATOM 687 O O . ASN A 1 97 ? -8.904 10.883 10.596 1.00 59.28 97 ASN A O 1
ATOM 691 N N . PRO A 1 98 ? -10.832 11.684 11.435 1.00 61.06 98 PRO A N 1
ATOM 692 C CA . PRO A 1 98 ? -10.918 10.642 12.447 1.00 61.06 98 PRO A CA 1
ATOM 693 C C . PRO A 1 98 ? -11.232 9.319 11.736 1.00 61.06 98 PRO A C 1
ATOM 695 O O . PRO A 1 98 ? -12.291 9.156 11.147 1.00 61.06 98 PRO A O 1
ATOM 698 N N . CYS A 1 99 ? -10.279 8.399 11.690 1.00 59.53 99 CYS A N 1
ATOM 699 C CA . CYS A 1 99 ? -10.412 7.088 11.048 1.00 59.53 99 CYS A CA 1
ATOM 700 C C . CYS A 1 99 ? -10.759 5.968 12.049 1.00 59.53 99 CYS A C 1
ATOM 702 O O . CYS A 1 99 ? -11.166 4.894 11.615 1.00 59.53 99 CYS A O 1
ATOM 704 N N . ASP A 1 100 ? -10.705 6.282 13.350 1.00 58.47 100 ASP A N 1
ATOM 705 C CA . ASP A 1 100 ? -11.033 5.391 14.472 1.00 58.47 100 ASP A CA 1
ATOM 706 C C . ASP A 1 100 ? -12.254 5.877 15.278 1.00 58.47 100 ASP A C 1
ATOM 708 O O . ASP A 1 100 ? -12.530 5.382 16.370 1.00 58.47 100 ASP A O 1
ATOM 712 N N . ALA A 1 101 ? -12.983 6.887 14.783 1.00 62.94 101 ALA A N 1
ATOM 713 C CA . ALA A 1 101 ? -14.232 7.281 15.426 1.00 62.94 101 ALA A CA 1
ATOM 714 C C . ALA A 1 101 ? -15.307 6.221 15.168 1.00 62.94 101 ALA A C 1
ATOM 716 O O . ALA A 1 101 ? -15.496 5.769 14.036 1.00 62.94 101 ALA A O 1
ATOM 717 N N . GLU A 1 102 ? -16.019 5.866 16.236 1.00 62.81 102 GLU A N 1
ATOM 718 C CA . GLU A 1 102 ? -17.137 4.926 16.216 1.00 62.81 102 GLU A CA 1
ATOM 719 C C . GLU A 1 102 ? -18.098 5.224 15.058 1.00 62.81 102 GLU A C 1
ATOM 721 O O . GLU A 1 102 ? -18.624 6.332 14.921 1.00 62.81 102 GLU A O 1
ATOM 726 N N . GLY A 1 103 ? -18.307 4.212 14.217 1.00 65.94 103 GLY A N 1
ATOM 727 C CA . GLY A 1 103 ? -19.178 4.284 13.051 1.00 65.94 103 GLY A CA 1
ATOM 728 C C . GLY A 1 103 ? -18.524 4.776 11.758 1.00 65.94 103 GLY A C 1
ATOM 729 O O . GLY A 1 103 ? -19.237 4.868 10.772 1.00 65.94 103 GLY A O 1
ATOM 730 N N . LEU A 1 104 ? -17.221 5.074 11.685 1.00 70.06 104 LEU A N 1
ATOM 731 C CA . LEU A 1 104 ? -16.578 5.389 10.398 1.00 70.06 104 LEU A CA 1
ATOM 732 C C . LEU A 1 104 ? -15.972 4.152 9.711 1.00 70.06 104 LEU A C 1
ATOM 734 O O . LEU A 1 104 ? -15.447 3.260 10.377 1.00 70.06 104 LEU A O 1
ATOM 738 N N . PRO A 1 105 ? -16.002 4.086 8.363 1.00 76.19 105 PRO A N 1
ATOM 739 C CA . PRO A 1 105 ? -15.441 2.959 7.631 1.00 76.19 105 PRO A CA 1
ATOM 740 C C . PRO A 1 105 ? -13.918 2.922 7.765 1.00 76.19 105 PRO A C 1
ATOM 742 O O . PRO A 1 105 ? -13.229 3.910 7.475 1.00 76.19 105 PRO A O 1
ATOM 745 N N . ARG A 1 106 ? -13.397 1.743 8.129 1.00 83.00 106 ARG A N 1
ATOM 746 C CA . ARG A 1 106 ? -11.959 1.459 8.229 1.00 83.00 106 ARG A CA 1
ATOM 747 C C . ARG A 1 106 ? -11.232 1.840 6.939 1.00 83.00 106 ARG A C 1
ATOM 749 O O . ARG A 1 106 ? -11.724 1.563 5.844 1.00 83.00 106 ARG A O 1
ATOM 756 N N . ARG A 1 107 ? -10.037 2.425 7.061 1.00 89.25 107 ARG A N 1
ATOM 757 C CA . ARG A 1 107 ? -9.174 2.804 5.930 1.00 89.25 107 ARG A CA 1
ATOM 758 C C . ARG A 1 107 ? -7.865 2.024 5.975 1.00 89.25 107 ARG A C 1
ATOM 760 O O . ARG A 1 107 ? -7.269 1.899 7.036 1.00 89.25 107 ARG A O 1
ATOM 767 N N . VAL A 1 108 ? -7.410 1.530 4.828 1.00 92.75 108 VAL A N 1
ATOM 768 C CA . VAL A 1 108 ? -6.102 0.870 4.682 1.00 92.75 108 VAL A CA 1
ATOM 769 C C . VAL A 1 108 ? -5.360 1.347 3.443 1.00 92.75 108 VAL A C 1
ATOM 771 O O . VAL A 1 108 ? -5.968 1.826 2.484 1.00 92.75 108 VAL A O 1
ATOM 774 N N . GLY A 1 109 ? -4.036 1.207 3.468 1.00 95.62 109 GLY A N 1
ATOM 775 C CA . GLY A 1 109 ? -3.159 1.482 2.336 1.00 95.62 109 GLY A CA 1
ATOM 776 C C . GLY A 1 109 ? -2.504 0.210 1.815 1.00 95.62 109 GLY A C 1
ATOM 777 O O . GLY A 1 109 ? -2.047 -0.610 2.605 1.00 95.62 109 GLY A O 1
ATOM 778 N N . VAL A 1 110 ? -2.421 0.077 0.493 1.00 96.94 110 VAL A N 1
ATOM 779 C CA . VAL A 1 110 ? -1.593 -0.922 -0.188 1.00 96.94 110 VAL A CA 1
ATOM 780 C C . VAL A 1 110 ? -0.542 -0.187 -1.000 1.00 96.94 110 VAL A C 1
ATOM 782 O O . VAL A 1 110 ? -0.860 0.644 -1.855 1.00 96.94 110 VAL A O 1
ATOM 785 N N . LEU A 1 111 ? 0.717 -0.505 -0.725 1.00 97.81 111 LEU A N 1
ATOM 786 C CA . LEU A 1 111 ? 1.866 0.087 -1.385 1.00 97.81 111 LEU A CA 1
ATOM 787 C C . LEU A 1 111 ? 2.782 -1.000 -1.926 1.00 97.81 111 LEU A C 1
ATOM 789 O O . LEU A 1 111 ? 3.091 -1.953 -1.218 1.00 97.81 111 LEU A O 1
ATOM 793 N N . ALA A 1 112 ? 3.250 -0.829 -3.161 1.00 96.88 112 ALA A N 1
ATOM 794 C CA . ALA A 1 112 ? 4.205 -1.751 -3.759 1.00 96.88 112 ALA A CA 1
ATOM 795 C C . ALA A 1 112 ? 5.302 -1.015 -4.536 1.00 96.88 112 ALA A C 1
ATOM 797 O O . ALA A 1 112 ? 5.045 -0.131 -5.353 1.00 96.88 112 ALA A O 1
ATOM 798 N N . CYS A 1 113 ? 6.538 -1.437 -4.303 1.00 96.12 113 CYS A N 1
ATOM 799 C CA . CYS A 1 113 ? 7.679 -1.186 -5.176 1.00 96.12 113 CYS A CA 1
ATOM 800 C C . CYS A 1 113 ? 8.514 -2.465 -5.270 1.00 96.12 113 CYS A C 1
ATOM 802 O O . CYS A 1 113 ? 8.132 -3.473 -4.680 1.00 96.12 113 CYS A O 1
ATOM 804 N N . GLY A 1 114 ? 9.659 -2.432 -5.957 1.00 95.81 114 GLY A N 1
ATOM 805 C CA . GLY A 1 114 ? 10.491 -3.627 -6.163 1.00 95.81 114 GLY A CA 1
ATOM 806 C C . GLY A 1 114 ? 10.781 -4.451 -4.894 1.00 95.81 114 GLY A C 1
ATOM 807 O O . GLY A 1 114 ? 10.714 -5.672 -4.948 1.00 95.81 114 GLY A O 1
ATOM 808 N N . THR A 1 115 ? 11.051 -3.809 -3.749 1.00 96.75 115 THR A N 1
ATOM 809 C CA . THR A 1 115 ? 11.316 -4.496 -2.461 1.00 96.75 115 THR A CA 1
ATOM 810 C C . THR A 1 115 ? 10.305 -4.176 -1.358 1.00 96.75 115 THR A C 1
ATOM 812 O O . THR A 1 115 ? 10.425 -4.682 -0.248 1.00 96.75 115 THR A O 1
ATOM 815 N N . GLY A 1 116 ? 9.372 -3.251 -1.597 1.00 97.12 116 GLY A N 1
ATOM 816 C CA . GLY A 1 116 ? 8.498 -2.683 -0.560 1.00 97.12 116 GLY A CA 1
ATOM 817 C C . GLY A 1 116 ? 9.190 -1.729 0.434 1.00 97.12 116 GLY A C 1
ATOM 818 O O . GLY A 1 116 ? 8.527 -0.877 1.025 1.00 97.12 116 GLY A O 1
ATOM 819 N N . ALA A 1 117 ? 10.518 -1.778 0.584 1.00 98.06 117 ALA A N 1
ATOM 820 C CA . ALA A 1 117 ? 11.240 -0.953 1.558 1.00 98.06 117 ALA A CA 1
ATOM 821 C C . ALA A 1 117 ? 11.118 0.552 1.268 1.00 98.06 117 ALA A C 1
ATOM 823 O O . ALA A 1 117 ? 10.880 1.346 2.176 1.00 98.06 117 ALA A O 1
ATOM 824 N N . GLY A 1 118 ? 11.237 0.954 -0.003 1.00 98.00 118 GLY A N 1
ATOM 825 C CA . GLY A 1 118 ? 11.175 2.364 -0.406 1.00 98.00 118 GLY A CA 1
ATOM 826 C C . GLY A 1 118 ? 9.837 3.023 -0.072 1.00 98.00 118 GLY A C 1
ATOM 827 O O . GLY A 1 118 ? 9.802 4.104 0.515 1.00 98.00 118 GLY A O 1
ATOM 828 N N . VAL A 1 119 ? 8.730 2.351 -0.399 1.00 98.12 119 VAL A N 1
ATOM 829 C CA . VAL A 1 119 ? 7.384 2.853 -0.090 1.00 98.12 119 VAL A CA 1
ATOM 830 C C . VAL A 1 119 ? 7.108 2.859 1.414 1.00 98.12 119 VAL A C 1
ATOM 832 O O . VAL A 1 119 ? 6.529 3.818 1.915 1.00 98.12 119 VAL A O 1
ATOM 835 N N . CYS A 1 120 ? 7.588 1.848 2.145 1.00 98.31 120 CYS A N 1
ATOM 836 C CA . CYS A 1 120 ? 7.457 1.758 3.598 1.00 98.31 120 CYS A CA 1
ATOM 837 C C . CYS A 1 120 ? 8.197 2.900 4.316 1.00 98.31 120 CYS A C 1
ATOM 839 O O . CYS A 1 120 ? 7.625 3.570 5.178 1.00 98.31 120 CYS A O 1
ATOM 841 N N . MET A 1 121 ? 9.441 3.188 3.914 1.00 98.44 121 MET A N 1
ATOM 842 C CA . MET A 1 121 ? 10.230 4.291 4.475 1.00 98.44 121 MET A CA 1
ATOM 843 C C . MET A 1 121 ? 9.577 5.658 4.260 1.00 98.44 121 MET A C 1
ATOM 845 O O . MET A 1 121 ? 9.692 6.526 5.119 1.00 98.44 121 MET A O 1
ATOM 849 N N . VAL A 1 122 ? 8.928 5.882 3.113 1.00 98.31 122 VAL A N 1
ATOM 850 C CA . VAL A 1 122 ? 8.243 7.152 2.832 1.00 98.31 122 VAL A CA 1
ATOM 851 C C . VAL A 1 122 ? 6.923 7.235 3.594 1.00 98.31 122 VAL A C 1
ATOM 853 O O . VAL A 1 122 ? 6.677 8.242 4.251 1.00 98.31 122 VAL A O 1
ATOM 856 N N . ALA A 1 123 ? 6.108 6.177 3.575 1.00 97.50 123 ALA A N 1
ATOM 857 C CA . ALA A 1 123 ? 4.802 6.168 4.230 1.00 97.50 123 ALA A CA 1
ATOM 858 C C . ALA A 1 123 ? 4.902 6.415 5.744 1.00 97.50 123 ALA A C 1
ATOM 860 O O . ALA A 1 123 ? 4.159 7.234 6.276 1.00 97.50 123 ALA A O 1
ATOM 861 N N . ASN A 1 124 ? 5.872 5.793 6.423 1.00 96.88 124 ASN A N 1
ATOM 862 C CA . ASN A 1 124 ? 6.085 5.969 7.865 1.00 96.88 124 ASN A CA 1
ATOM 863 C C . ASN A 1 124 ? 6.576 7.371 8.274 1.00 96.88 124 ASN A C 1
ATOM 865 O O . ASN A 1 124 ? 6.641 7.669 9.463 1.00 96.88 124 ASN A O 1
ATOM 869 N N . LYS A 1 125 ? 6.916 8.258 7.325 1.00 96.12 125 LYS A N 1
ATOM 870 C CA . LYS A 1 125 ? 7.185 9.674 7.638 1.00 96.12 125 LYS A CA 1
ATOM 871 C C . LYS A 1 125 ? 5.906 10.473 7.882 1.00 96.12 125 LYS A C 1
ATOM 873 O O . LYS A 1 125 ? 5.986 11.587 8.394 1.00 96.12 125 LYS A O 1
ATOM 878 N N . HIS A 1 126 ? 4.746 9.938 7.502 1.00 92.50 126 HIS A N 1
ATOM 879 C CA . HIS A 1 126 ? 3.465 10.590 7.733 1.00 92.50 126 HIS A CA 1
ATOM 880 C C . HIS A 1 126 ? 2.987 10.322 9.167 1.00 92.50 126 HIS A C 1
ATOM 882 O O . HIS A 1 126 ? 2.918 9.160 9.576 1.00 92.50 126 HIS A O 1
ATOM 888 N N . PRO A 1 127 ? 2.623 11.366 9.934 1.00 89.12 127 PRO A N 1
ATOM 889 C CA . PRO A 1 127 ? 2.054 11.190 11.264 1.00 89.12 127 PRO A CA 1
ATOM 890 C C . PRO A 1 127 ? 0.830 10.266 11.242 1.00 89.12 127 PRO A C 1
ATOM 892 O O . PRO A 1 127 ? -0.031 10.387 10.372 1.00 89.12 127 PRO A O 1
ATOM 895 N N . GLY A 1 128 ? 0.765 9.336 12.197 1.00 86.31 128 GLY A N 1
ATOM 896 C CA . GLY A 1 128 ? -0.351 8.394 12.327 1.00 86.31 128 GLY A CA 1
ATOM 897 C C . GLY A 1 128 ? -0.322 7.203 11.362 1.00 86.31 128 GLY A C 1
ATOM 898 O O . GLY A 1 128 ? -1.247 6.397 11.387 1.00 86.31 128 GLY A O 1
ATOM 899 N N . ILE A 1 129 ? 0.716 7.053 10.531 1.00 92.31 129 ILE A N 1
ATOM 900 C CA . ILE A 1 129 ? 0.891 5.879 9.667 1.00 92.31 129 ILE A CA 1
ATOM 901 C C . ILE A 1 129 ? 1.826 4.860 10.309 1.00 92.31 129 ILE A C 1
ATOM 903 O O . ILE A 1 129 ? 2.897 5.201 10.806 1.00 92.31 129 ILE A O 1
ATOM 907 N N . ARG A 1 130 ? 1.425 3.589 10.226 1.00 93.88 130 ARG A N 1
ATOM 908 C CA . ARG A 1 130 ? 2.252 2.417 10.523 1.00 93.88 130 ARG A CA 1
ATOM 909 C C . ARG A 1 130 ? 2.249 1.510 9.298 1.00 93.88 130 ARG A C 1
ATOM 911 O O . ARG A 1 130 ? 1.319 0.741 9.084 1.00 93.88 130 ARG A O 1
ATOM 918 N N . ALA A 1 131 ? 3.253 1.662 8.444 1.00 96.81 131 ALA A N 1
ATOM 919 C CA . ALA A 1 131 ? 3.437 0.816 7.272 1.00 96.81 131 ALA A CA 1
ATOM 920 C C . ALA A 1 131 ? 4.451 -0.292 7.579 1.00 96.81 131 ALA A C 1
ATOM 922 O O . ALA A 1 131 ? 5.521 -0.021 8.124 1.00 96.81 131 ALA A O 1
ATOM 923 N N . ALA A 1 132 ? 4.132 -1.522 7.180 1.00 97.62 132 ALA A N 1
ATOM 924 C CA . ALA A 1 132 ? 5.008 -2.683 7.285 1.00 97.62 132 ALA A CA 1
ATOM 925 C C . ALA A 1 132 ? 5.277 -3.263 5.891 1.00 97.62 132 ALA A C 1
ATOM 927 O O . ALA A 1 132 ? 4.402 -3.256 5.021 1.00 97.62 132 ALA A O 1
ATOM 928 N N . VAL A 1 133 ? 6.496 -3.757 5.665 1.00 97.88 133 VAL A N 1
ATOM 929 C CA . VAL A 1 133 ? 6.809 -4.518 4.448 1.00 97.88 133 VAL A CA 1
ATOM 930 C C . VAL A 1 133 ? 6.285 -5.933 4.646 1.00 97.88 133 VAL A C 1
ATOM 932 O O . VAL A 1 133 ? 6.701 -6.597 5.587 1.00 97.88 133 VAL A O 1
ATOM 935 N N . CYS A 1 134 ? 5.396 -6.378 3.760 1.00 97.06 134 CYS A N 1
ATOM 936 C CA . CYS A 1 134 ? 4.851 -7.733 3.777 1.00 97.06 134 CYS A CA 1
ATOM 937 C C . CYS A 1 134 ? 5.223 -8.433 2.469 1.00 97.06 134 CYS A C 1
ATOM 939 O O . CYS A 1 134 ? 4.792 -7.997 1.399 1.00 97.06 134 CYS A O 1
ATOM 941 N N . LEU A 1 135 ? 6.037 -9.486 2.543 1.00 95.19 135 LEU A N 1
ATOM 942 C CA . LEU A 1 135 ? 6.457 -10.297 1.396 1.00 95.19 135 LEU A CA 1
ATOM 943 C C . LEU A 1 135 ? 5.683 -11.621 1.316 1.00 95.19 135 LEU A C 1
ATOM 945 O O . LEU A 1 135 ? 5.700 -12.278 0.274 1.00 95.19 135 LEU A O 1
ATOM 949 N N . GLY A 1 136 ? 4.970 -11.985 2.384 1.00 93.06 136 GLY A N 1
ATOM 950 C CA . GLY A 1 136 ? 4.083 -13.141 2.443 1.00 93.06 136 GLY A CA 1
ATOM 951 C C . GLY A 1 136 ? 2.879 -12.942 3.366 1.00 93.06 136 GLY A C 1
ATOM 952 O O . GLY A 1 136 ? 2.670 -11.874 3.943 1.00 93.06 136 GLY A O 1
ATOM 953 N N . ALA A 1 137 ? 2.069 -13.996 3.486 1.00 93.50 137 ALA A N 1
ATOM 954 C CA . ALA A 1 137 ? 0.879 -14.000 4.337 1.00 93.50 137 ALA A CA 1
ATOM 955 C C . ALA A 1 137 ? 1.225 -13.894 5.831 1.00 93.50 137 ALA A C 1
ATOM 957 O O . ALA A 1 137 ? 0.516 -13.201 6.557 1.00 93.50 137 ALA A O 1
ATOM 958 N N . ASP A 1 138 ? 2.325 -14.521 6.259 1.00 97.19 138 ASP A N 1
ATOM 959 C CA . ASP A 1 138 ? 2.785 -14.477 7.651 1.00 97.19 138 ASP A CA 1
ATOM 960 C C . ASP A 1 138 ? 3.180 -13.049 8.048 1.00 97.19 138 ASP A C 1
ATOM 962 O O . ASP A 1 138 ? 2.670 -12.535 9.039 1.00 97.19 138 ASP A O 1
ATOM 966 N N . ASP A 1 139 ? 3.953 -12.346 7.206 1.00 96.50 139 ASP A N 1
ATOM 967 C CA . ASP A 1 139 ? 4.285 -10.933 7.442 1.00 96.50 139 ASP A CA 1
ATOM 968 C C . ASP A 1 139 ? 3.024 -10.063 7.562 1.00 96.50 139 ASP A C 1
ATOM 970 O O . ASP A 1 139 ? 2.962 -9.162 8.393 1.00 96.50 139 ASP A O 1
ATOM 974 N N . ALA A 1 140 ? 2.004 -10.320 6.733 1.00 93.56 140 ALA A N 1
ATOM 975 C CA . ALA A 1 140 ? 0.753 -9.565 6.761 1.00 93.56 140 ALA A CA 1
ATOM 976 C C . ALA A 1 140 ? -0.068 -9.836 8.036 1.00 93.56 140 ALA A C 1
ATOM 978 O O . ALA A 1 140 ? -0.686 -8.916 8.583 1.00 93.56 140 ALA A O 1
ATOM 979 N N . ALA A 1 141 ? -0.076 -11.083 8.515 1.00 94.81 141 ALA A N 1
ATOM 980 C CA . ALA A 1 141 ? -0.728 -11.470 9.762 1.00 94.81 141 ALA A CA 1
ATOM 981 C C . ALA A 1 141 ? -0.016 -10.860 10.980 1.00 94.81 141 ALA A C 1
ATOM 983 O O . ALA A 1 141 ? -0.663 -10.267 11.851 1.00 94.81 141 ALA A O 1
ATOM 984 N N . ASP A 1 142 ? 1.313 -10.941 11.007 1.00 96.44 142 ASP A N 1
ATOM 985 C CA . ASP A 1 142 ? 2.150 -10.352 12.050 1.00 96.44 142 ASP A CA 1
ATOM 986 C C . ASP A 1 142 ? 2.024 -8.828 12.058 1.00 96.44 142 ASP A C 1
ATOM 988 O O . ASP A 1 142 ? 1.788 -8.241 13.114 1.00 96.44 142 ASP A O 1
ATOM 992 N N . ALA A 1 143 ? 2.050 -8.187 10.885 1.00 95.00 143 ALA A N 1
ATOM 993 C CA . ALA A 1 143 ? 1.857 -6.746 10.762 1.00 95.00 143 ALA A CA 1
ATOM 994 C C . ALA A 1 143 ? 0.547 -6.287 11.415 1.00 95.00 143 ALA A C 1
ATOM 996 O O . ALA A 1 143 ? 0.543 -5.347 12.209 1.00 95.00 143 ALA A O 1
ATOM 997 N N . ARG A 1 144 ? -0.566 -6.979 11.142 1.00 91.31 144 ARG A N 1
ATOM 998 C CA . ARG A 1 144 ? -1.866 -6.628 11.731 1.00 91.31 144 ARG A CA 1
ATOM 999 C C . ARG A 1 144 ? -1.925 -6.911 13.232 1.00 91.31 144 ARG A C 1
ATOM 1001 O O . ARG A 1 144 ? -2.526 -6.144 13.978 1.00 91.31 144 ARG A O 1
ATOM 1008 N N . SER A 1 145 ? -1.379 -8.041 13.673 1.00 93.56 145 SER A N 1
ATOM 1009 C CA . SER A 1 145 ? -1.511 -8.495 15.063 1.00 93.56 145 SER A CA 1
ATOM 1010 C C . SER A 1 145 ? -0.557 -7.785 16.030 1.00 93.56 145 SER A C 1
ATOM 1012 O O . SER A 1 145 ? -0.924 -7.546 17.179 1.00 93.56 145 SER A O 1
ATOM 1014 N N . ILE A 1 146 ? 0.638 -7.408 15.566 1.00 94.56 146 ILE A N 1
ATOM 1015 C CA . ILE A 1 146 ? 1.704 -6.808 16.379 1.00 94.56 146 ILE A CA 1
ATOM 1016 C C . ILE A 1 146 ? 1.766 -5.286 16.187 1.00 94.56 146 ILE A C 1
ATOM 1018 O O . ILE A 1 146 ? 2.128 -4.565 17.118 1.00 94.56 146 ILE A O 1
ATOM 1022 N N . ASN A 1 147 ? 1.434 -4.776 14.995 1.00 89.06 147 ASN A N 1
ATOM 1023 C CA . ASN A 1 147 ? 1.622 -3.363 14.633 1.00 89.06 147 ASN A CA 1
ATOM 1024 C C . ASN A 1 147 ? 0.313 -2.590 14.380 1.00 89.06 147 ASN A C 1
ATOM 1026 O O . ASN A 1 147 ? 0.388 -1.393 14.102 1.00 89.06 147 ASN A O 1
ATOM 1030 N N . ASP A 1 148 ? -0.844 -3.248 14.528 1.00 79.12 148 ASP A N 1
ATOM 1031 C CA . ASP A 1 148 ? -2.210 -2.745 14.279 1.00 79.12 148 ASP A CA 1
ATOM 1032 C C . ASP A 1 148 ? -2.489 -2.289 12.840 1.00 79.12 148 ASP A C 1
ATOM 1034 O O . ASP A 1 148 ? -2.578 -1.067 12.568 1.00 79.12 148 ASP A O 1
#

pLDDT: mean 79.29, std 20.51, range [34.75, 98.44]